Protein AF-A0A7V6B524-F1 (afdb_monomer_lite)

Sequence (173 aa):
MRKVSFVYLLFLPLLVGAFWVRPVFSQEPKKKAEALAKAGELLFDAKKFKDALKQFLDAYALFEPPKFVIPEVIWNIGRCYEEMGDDVNALRFFEEFERYAKDPQYKGAAQAKIKEVKGRIRAFVEITVDQEGAEVVLDGEKIGFSPLEAPVKVTPGKHVLVVKKTGFPQFES

Radius of gyration: 28.02 Å; chains: 1; bounding box: 99×72×46 Å

pLDDT: mean 87.87, std 15.7, range [41.38, 98.81]

Structure (mmCIF, N/CA/C/O backbone):
data_AF-A0A7V6B524-F1
#
_entry.id   AF-A0A7V6B524-F1
#
loop_
_atom_site.group_PDB
_atom_site.id
_atom_site.type_symbol
_atom_site.label_atom_id
_atom_site.label_alt_id
_atom_site.label_comp_id
_atom_site.label_asym_id
_atom_site.label_entity_id
_atom_site.label_seq_id
_atom_site.pdbx_PDB_ins_code
_atom_site.Cartn_x
_atom_site.Cartn_y
_atom_site.Cartn_z
_atom_site.occupancy
_atom_site.B_iso_or_equiv
_atom_site.auth_seq_id
_atom_site.auth_comp_id
_atom_site.auth_asym_id
_atom_site.auth_atom_id
_atom_site.pdbx_PDB_model_num
ATOM 1 N N . MET A 1 1 ? 80.454 -56.161 6.583 1.00 45.31 1 MET A N 1
ATOM 2 C CA . MET A 1 1 ? 80.099 -54.804 6.110 1.00 45.31 1 MET A CA 1
ATOM 3 C C . MET A 1 1 ? 78.931 -54.902 5.132 1.00 45.31 1 MET A C 1
ATOM 5 O O . MET A 1 1 ? 79.126 -55.341 4.009 1.00 45.31 1 MET A O 1
ATOM 9 N N . ARG A 1 2 ? 77.712 -54.567 5.568 1.00 41.38 2 ARG A N 1
ATOM 10 C CA . ARG A 1 2 ? 76.508 -54.444 4.727 1.00 41.38 2 ARG A CA 1
ATOM 11 C C . ARG A 1 2 ? 75.847 -53.119 5.109 1.00 41.38 2 ARG A C 1
ATOM 13 O O . ARG A 1 2 ? 75.509 -52.935 6.273 1.00 41.38 2 ARG A O 1
ATOM 20 N N . LYS A 1 3 ? 75.773 -52.177 4.165 1.00 44.50 3 LYS A N 1
ATOM 21 C CA . LYS A 1 3 ? 75.145 -50.863 4.360 1.00 44.50 3 LYS A CA 1
ATOM 22 C C . LYS A 1 3 ? 73.626 -51.039 4.298 1.00 44.50 3 LYS A C 1
ATOM 24 O O . LYS A 1 3 ? 73.123 -51.578 3.318 1.00 44.50 3 LYS A O 1
ATOM 29 N N . VAL A 1 4 ? 72.927 -50.610 5.345 1.00 48.84 4 VAL A N 1
ATOM 30 C CA . VAL A 1 4 ? 71.462 -50.519 5.396 1.00 48.84 4 VAL A CA 1
ATOM 31 C C . VAL A 1 4 ? 71.103 -49.064 5.104 1.00 48.84 4 VAL A C 1
ATOM 33 O O . VAL A 1 4 ? 71.495 -48.176 5.857 1.00 48.84 4 VAL A O 1
ATOM 36 N N . SER A 1 5 ? 70.419 -48.816 3.988 1.00 48.06 5 SER A N 1
ATOM 37 C CA . SER A 1 5 ? 69.909 -47.490 3.624 1.00 48.06 5 SER A CA 1
ATOM 38 C C . SER A 1 5 ? 68.520 -47.291 4.230 1.00 48.06 5 SER A C 1
ATOM 40 O O . SER A 1 5 ? 67.592 -48.025 3.902 1.00 48.06 5 SER A O 1
ATOM 42 N N . PHE A 1 6 ? 68.388 -46.294 5.105 1.00 42.69 6 PHE A N 1
ATOM 43 C CA . PHE A 1 6 ? 67.117 -45.793 5.628 1.00 42.69 6 PHE A CA 1
ATOM 44 C C . PHE A 1 6 ? 66.610 -44.693 4.685 1.00 42.69 6 PHE A C 1
ATOM 46 O O . PHE A 1 6 ? 67.254 -43.654 4.544 1.00 42.69 6 PHE A O 1
ATOM 53 N N . VAL A 1 7 ? 65.478 -44.921 4.019 1.00 49.53 7 VAL A N 1
ATOM 54 C CA . VAL A 1 7 ? 64.761 -43.884 3.264 1.00 49.53 7 VAL A CA 1
ATOM 55 C C . VAL A 1 7 ? 63.696 -43.305 4.190 1.00 49.53 7 VAL A C 1
ATOM 57 O O . VAL A 1 7 ? 62.772 -44.007 4.596 1.00 49.53 7 VAL A O 1
ATOM 60 N N . TYR A 1 8 ? 63.849 -42.032 4.550 1.00 41.84 8 TYR A N 1
ATOM 61 C CA . TYR A 1 8 ? 62.855 -41.273 5.301 1.00 41.84 8 TYR A CA 1
ATOM 62 C C . TYR A 1 8 ? 61.677 -40.914 4.384 1.00 41.84 8 TYR A C 1
ATOM 64 O O . TYR A 1 8 ? 61.841 -40.188 3.405 1.00 41.84 8 TYR A O 1
ATOM 72 N N . LEU A 1 9 ? 60.489 -41.423 4.712 1.00 50.06 9 LEU A N 1
ATOM 73 C CA . LEU A 1 9 ? 59.216 -41.010 4.120 1.00 50.06 9 LEU A CA 1
ATOM 74 C C . LEU A 1 9 ? 58.757 -39.702 4.782 1.00 50.06 9 LEU A C 1
ATOM 76 O O . LEU A 1 9 ? 58.490 -39.658 5.982 1.00 50.06 9 LEU A O 1
ATOM 80 N N . LEU A 1 10 ? 58.702 -38.634 3.986 1.00 52.81 10 LEU A N 1
ATOM 81 C CA . LEU A 1 10 ? 58.195 -37.313 4.358 1.00 52.81 10 LEU A CA 1
ATOM 82 C C . LEU A 1 10 ? 56.672 -37.344 4.563 1.00 52.81 10 LEU A C 1
ATOM 84 O O . LEU A 1 10 ? 55.923 -37.814 3.709 1.00 52.81 10 LEU A O 1
ATOM 88 N N . PHE A 1 11 ? 56.237 -36.792 5.695 1.00 49.03 11 PHE A N 1
ATOM 89 C CA . PHE A 1 11 ? 54.851 -36.465 6.027 1.00 49.03 11 PHE A CA 1
ATOM 90 C C . PHE A 1 11 ? 54.278 -35.424 5.049 1.00 49.03 11 PHE A C 1
ATOM 92 O O . PHE A 1 11 ? 54.859 -34.352 4.886 1.00 49.03 11 PHE A O 1
ATOM 99 N N . LEU A 1 12 ? 53.091 -35.685 4.494 1.00 50.59 12 LEU A N 1
ATOM 100 C CA . LEU A 1 12 ? 52.229 -34.654 3.911 1.00 50.59 12 LEU A CA 1
ATOM 101 C C . LEU A 1 12 ? 50.872 -34.698 4.636 1.00 50.59 12 LEU A C 1
ATOM 103 O O . LEU A 1 12 ? 50.151 -35.688 4.490 1.00 50.59 12 LEU A O 1
ATOM 107 N N . PRO A 1 13 ? 50.500 -33.688 5.443 1.00 58.12 13 PRO A N 1
ATOM 108 C CA . PRO A 1 13 ? 49.172 -33.642 6.030 1.00 58.12 13 PRO A CA 1
ATOM 109 C C . PRO A 1 13 ? 48.163 -33.328 4.921 1.00 58.12 13 PRO A C 1
ATOM 111 O O . PRO A 1 13 ? 48.246 -32.295 4.256 1.00 58.12 13 PRO A O 1
ATOM 114 N N . LEU A 1 14 ? 47.209 -34.236 4.716 1.00 58.38 14 LEU A N 1
ATOM 115 C CA . LEU A 1 14 ? 46.027 -33.994 3.897 1.00 58.38 14 LEU A CA 1
ATOM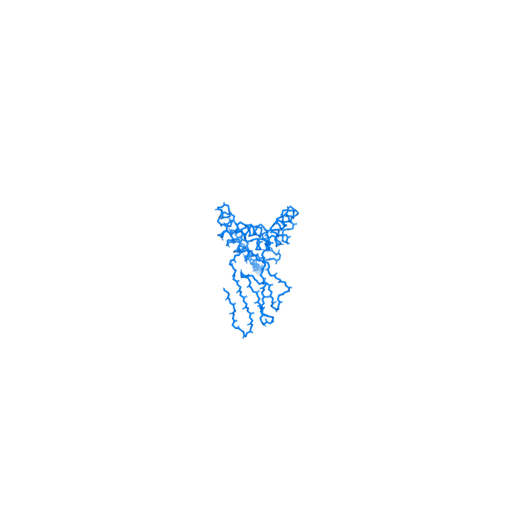 116 C C . LEU A 1 14 ? 45.257 -32.812 4.502 1.00 58.38 14 LEU A C 1
ATOM 118 O O . LEU A 1 14 ? 44.591 -32.938 5.528 1.00 58.38 14 LEU A O 1
ATOM 122 N N . LEU A 1 15 ? 45.387 -31.655 3.853 1.00 58.66 15 LEU A N 1
ATOM 123 C CA . LEU A 1 15 ? 44.520 -30.492 3.995 1.00 58.66 15 LEU A CA 1
ATOM 124 C C . LEU A 1 15 ? 43.072 -30.936 3.760 1.00 58.66 15 LEU A C 1
ATOM 126 O O . LEU A 1 15 ? 42.606 -31.005 2.623 1.00 58.66 15 LEU A O 1
ATOM 130 N N . VAL A 1 16 ? 42.346 -31.233 4.837 1.00 61.16 16 VAL A N 1
ATOM 131 C CA . VAL A 1 16 ? 40.884 -31.276 4.800 1.00 61.16 16 VAL A CA 1
ATOM 132 C C . VAL A 1 16 ? 40.439 -29.834 4.595 1.00 61.16 16 VAL A C 1
ATOM 134 O O . VAL A 1 16 ? 40.383 -29.040 5.533 1.00 61.16 16 VAL A O 1
ATOM 137 N N . GLY A 1 17 ? 40.228 -29.467 3.332 1.00 55.53 17 GLY A N 1
ATOM 138 C CA . GLY A 1 17 ? 39.720 -28.161 2.951 1.00 55.53 17 GLY A CA 1
ATOM 139 C C . GLY A 1 17 ? 38.401 -27.908 3.666 1.00 55.53 17 GLY A C 1
ATOM 140 O O . GLY A 1 17 ? 37.394 -28.549 3.370 1.00 55.53 17 GLY A O 1
ATOM 141 N N . ALA A 1 18 ? 38.411 -26.975 4.615 1.00 57.69 18 ALA A N 1
ATOM 142 C CA . ALA A 1 18 ? 37.202 -26.420 5.189 1.00 57.69 18 ALA A CA 1
ATOM 143 C C . ALA A 1 18 ? 36.429 -25.718 4.062 1.00 57.69 18 ALA A C 1
ATOM 145 O O . ALA A 1 18 ? 36.711 -24.572 3.710 1.00 57.69 18 ALA A O 1
ATOM 146 N N . PHE A 1 19 ? 35.477 -26.432 3.460 1.00 57.28 19 PHE A N 1
ATOM 147 C CA . PHE A 1 19 ? 34.447 -25.852 2.611 1.00 57.28 19 PHE A CA 1
ATOM 148 C C . PHE A 1 19 ? 33.604 -24.936 3.500 1.00 57.28 19 PHE A C 1
ATOM 150 O O . PHE A 1 19 ? 32.654 -25.361 4.154 1.00 57.28 19 PHE A O 1
ATOM 157 N N . TRP A 1 20 ? 33.970 -23.658 3.548 1.00 58.41 20 TRP A N 1
ATOM 158 C CA . TRP A 1 20 ? 33.072 -22.609 4.000 1.00 58.41 20 TRP A CA 1
ATOM 159 C C . TRP A 1 20 ? 31.929 -22.543 2.989 1.00 58.41 20 TRP A C 1
ATOM 161 O O . TRP A 1 20 ? 32.007 -21.836 1.985 1.00 58.41 20 TRP A O 1
ATOM 171 N N . VAL A 1 21 ? 30.881 -23.335 3.218 1.00 53.41 21 VAL A N 1
ATOM 172 C CA . VAL A 1 21 ? 29.626 -23.235 2.478 1.00 53.41 21 VAL A CA 1
ATOM 173 C C . VAL A 1 21 ? 29.065 -21.849 2.775 1.00 53.41 21 VAL A C 1
ATOM 175 O O . VAL A 1 21 ? 28.442 -21.619 3.809 1.00 53.41 21 VAL A O 1
ATOM 178 N N . ARG A 1 22 ? 29.332 -20.883 1.889 1.00 59.34 22 ARG A N 1
ATOM 179 C CA . ARG A 1 22 ? 28.606 -19.614 1.897 1.00 59.34 22 ARG A CA 1
ATOM 180 C C . ARG A 1 22 ? 27.133 -19.972 1.696 1.00 59.34 22 ARG A C 1
ATOM 182 O O . ARG A 1 22 ? 26.825 -20.623 0.697 1.00 59.34 22 ARG A O 1
ATOM 189 N N . PRO A 1 23 ? 26.229 -19.609 2.615 1.00 53.31 23 PRO A N 1
ATOM 190 C CA . PRO A 1 23 ? 24.834 -19.976 2.470 1.00 53.31 23 PRO A CA 1
ATOM 191 C C . PRO A 1 23 ? 24.291 -19.329 1.190 1.00 53.31 23 PRO A C 1
ATOM 193 O O . PRO A 1 23 ? 24.259 -18.108 1.061 1.00 53.31 23 PRO A O 1
ATOM 196 N N . VAL A 1 24 ? 23.851 -20.163 0.244 1.00 56.94 24 VAL A N 1
ATOM 197 C CA . VAL A 1 24 ? 23.178 -19.787 -1.021 1.00 56.94 24 VAL A CA 1
ATOM 198 C C . VAL A 1 24 ? 21.805 -19.127 -0.770 1.00 56.94 24 VAL A C 1
ATOM 200 O O . VAL A 1 24 ? 21.136 -18.664 -1.686 1.00 56.94 24 VAL A O 1
ATOM 203 N N . PHE A 1 25 ? 21.397 -19.006 0.492 1.00 52.75 25 PHE A N 1
ATOM 204 C CA . PHE A 1 25 ? 20.074 -18.556 0.917 1.00 52.75 25 PHE A CA 1
ATOM 205 C C . PHE A 1 25 ? 19.759 -17.074 0.637 1.00 52.75 25 PHE A C 1
ATOM 207 O O . PHE A 1 25 ? 18.591 -16.706 0.613 1.00 52.75 25 PHE A O 1
ATOM 214 N N . SER A 1 26 ? 20.755 -16.209 0.405 1.00 59.34 26 SER A N 1
ATOM 215 C CA . SER A 1 26 ? 20.511 -14.758 0.284 1.00 59.34 26 SER A CA 1
ATOM 216 C C . SER A 1 26 ? 20.084 -14.275 -1.109 1.00 59.34 26 SER A C 1
ATOM 218 O O . SER A 1 26 ? 19.625 -13.140 -1.235 1.00 59.34 26 SER A O 1
ATOM 220 N N . GLN A 1 27 ? 20.235 -15.091 -2.161 1.00 65.31 27 GLN A N 1
ATOM 221 C CA . GLN A 1 27 ? 19.889 -14.685 -3.533 1.00 65.31 27 GLN A CA 1
ATOM 222 C C . GLN A 1 27 ? 18.457 -15.045 -3.941 1.00 65.31 27 GLN A C 1
ATOM 224 O O . GLN A 1 27 ? 17.877 -14.349 -4.772 1.00 65.31 27 GLN A O 1
ATOM 229 N N . GLU A 1 28 ? 17.890 -16.106 -3.367 1.00 83.12 28 GLU A N 1
ATOM 230 C CA . GLU A 1 28 ? 16.571 -16.625 -3.754 1.00 83.12 28 GLU A CA 1
ATOM 231 C C . GLU A 1 28 ? 15.430 -15.616 -3.507 1.00 83.12 28 GLU A C 1
ATOM 233 O O . GLU A 1 28 ? 14.681 -15.340 -4.449 1.00 83.12 28 GLU A O 1
ATOM 238 N N . PRO A 1 29 ? 15.312 -14.963 -2.327 1.00 89.69 29 PRO A N 1
ATOM 239 C CA . PRO A 1 29 ? 14.252 -13.976 -2.099 1.00 89.69 29 PRO A CA 1
ATOM 240 C C . PRO A 1 29 ? 14.367 -12.752 -3.012 1.00 89.69 29 PRO A C 1
ATOM 242 O O . PRO A 1 29 ? 13.357 -12.254 -3.504 1.00 89.69 29 PRO A O 1
ATOM 245 N N . LYS A 1 30 ? 15.598 -12.302 -3.297 1.00 93.81 30 LYS A N 1
ATOM 246 C CA . LYS A 1 30 ? 15.848 -11.115 -4.128 1.00 93.81 30 LYS A CA 1
ATOM 247 C C . LYS A 1 30 ? 15.420 -11.331 -5.575 1.00 93.81 30 LYS A C 1
ATOM 249 O O . LYS A 1 30 ? 14.623 -10.559 -6.095 1.00 93.81 30 LYS A O 1
ATOM 254 N N . LYS A 1 31 ? 15.871 -12.430 -6.189 1.00 95.88 31 LYS A N 1
ATOM 255 C CA . LYS A 1 31 ? 15.483 -12.794 -7.562 1.00 95.88 31 LYS A CA 1
ATOM 256 C C . LYS A 1 31 ? 13.977 -12.997 -7.687 1.00 95.88 31 LYS A C 1
ATOM 258 O O . LYS A 1 31 ? 13.380 -12.609 -8.687 1.00 95.88 31 LYS A O 1
ATOM 263 N N . LYS A 1 32 ? 13.349 -13.593 -6.667 1.00 96.62 32 LYS A N 1
ATOM 264 C CA . LYS A 1 32 ? 11.894 -13.763 -6.631 1.00 96.62 32 LYS A CA 1
ATOM 265 C C . LYS A 1 32 ? 11.172 -12.413 -6.576 1.00 96.62 32 LYS A C 1
ATOM 267 O O . LYS A 1 32 ? 10.237 -12.218 -7.344 1.00 96.62 32 LYS A O 1
ATOM 272 N N . ALA A 1 33 ? 11.613 -11.485 -5.726 1.00 97.56 33 ALA A N 1
ATOM 273 C CA . ALA A 1 33 ? 11.039 -10.142 -5.647 1.00 97.56 33 ALA A CA 1
ATOM 274 C C . ALA A 1 33 ? 11.178 -9.375 -6.973 1.00 97.56 33 ALA A C 1
ATOM 276 O O . ALA A 1 33 ? 10.211 -8.775 -7.428 1.00 97.56 33 ALA A O 1
ATOM 277 N N . GLU A 1 34 ? 12.334 -9.455 -7.638 1.00 97.25 34 GLU A N 1
ATOM 278 C CA . GLU A 1 34 ? 12.562 -8.850 -8.962 1.00 97.25 34 GLU A CA 1
ATOM 279 C C . GLU A 1 34 ? 11.654 -9.458 -10.045 1.00 97.25 34 GLU A C 1
ATOM 281 O O . GLU A 1 34 ? 11.081 -8.738 -10.864 1.00 97.25 34 GLU A O 1
ATOM 286 N N . ALA A 1 35 ? 11.478 -10.783 -10.044 1.00 98.00 35 ALA A N 1
ATOM 28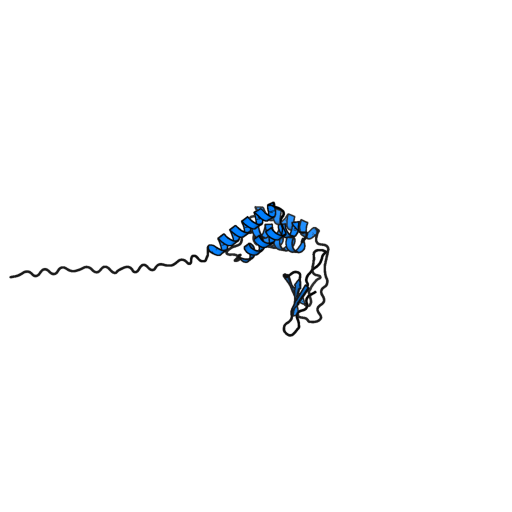7 C CA . ALA A 1 35 ? 10.587 -11.460 -10.984 1.00 98.00 35 ALA A CA 1
ATOM 288 C C . ALA A 1 35 ? 9.116 -11.061 -10.775 1.00 98.00 35 ALA A C 1
ATOM 290 O O . ALA A 1 35 ? 8.404 -10.812 -11.749 1.00 98.00 35 ALA A O 1
ATOM 291 N N . LEU A 1 36 ? 8.677 -10.965 -9.516 1.00 98.56 36 LEU A N 1
ATOM 292 C CA . LEU A 1 36 ? 7.343 -10.486 -9.150 1.00 98.56 36 LEU A CA 1
ATOM 293 C C . LEU A 1 36 ? 7.153 -9.013 -9.539 1.00 98.56 36 LEU A C 1
ATOM 295 O O . LEU A 1 36 ? 6.132 -8.672 -10.130 1.00 98.56 36 LEU A O 1
ATOM 299 N N . ALA A 1 37 ? 8.152 -8.158 -9.304 1.00 98.50 37 ALA A N 1
ATOM 300 C CA . ALA A 1 37 ? 8.127 -6.757 -9.720 1.00 98.50 37 ALA A CA 1
ATOM 301 C C . ALA A 1 37 ? 7.944 -6.626 -11.239 1.00 98.50 37 ALA A C 1
ATOM 303 O O . ALA A 1 37 ? 7.037 -5.934 -11.695 1.00 98.50 37 ALA A O 1
ATOM 304 N N . LYS A 1 38 ? 8.720 -7.380 -12.026 1.00 98.62 38 LYS A N 1
ATOM 305 C CA . LYS A 1 38 ? 8.595 -7.403 -13.488 1.00 98.62 38 LYS A CA 1
ATOM 306 C C . LYS A 1 38 ? 7.226 -7.907 -13.953 1.00 98.62 38 LYS A C 1
ATOM 308 O O . LYS A 1 38 ? 6.657 -7.374 -14.902 1.00 98.62 38 LYS A O 1
ATOM 313 N N . ALA A 1 39 ? 6.683 -8.939 -13.306 1.00 98.50 39 ALA A N 1
ATOM 314 C CA . ALA A 1 39 ? 5.331 -9.412 -13.602 1.00 98.50 39 ALA A CA 1
ATOM 315 C C . ALA A 1 39 ? 4.277 -8.334 -13.292 1.00 98.50 39 ALA A C 1
ATOM 317 O O . ALA A 1 39 ? 3.349 -8.139 -14.079 1.00 98.50 39 ALA A O 1
ATOM 318 N N . GLY A 1 40 ? 4.445 -7.611 -12.182 1.00 98.62 40 GLY A N 1
ATOM 319 C CA . GLY A 1 40 ? 3.617 -6.469 -11.808 1.00 98.62 40 GLY A CA 1
ATOM 320 C C . GLY A 1 40 ? 3.655 -5.348 -12.844 1.00 98.62 40 GLY A C 1
ATOM 321 O O . GLY A 1 40 ? 2.599 -4.863 -13.235 1.00 98.62 40 GLY A O 1
ATOM 322 N N . GLU A 1 41 ? 4.836 -4.985 -13.353 1.00 98.69 41 GLU A N 1
ATOM 323 C CA . GLU A 1 41 ? 4.996 -3.969 -14.407 1.00 98.69 41 GLU A CA 1
ATOM 324 C C . GLU A 1 41 ? 4.223 -4.338 -15.677 1.00 98.69 41 GLU A C 1
ATOM 326 O O . GLU A 1 41 ? 3.433 -3.539 -16.171 1.00 98.69 41 GLU A O 1
ATOM 331 N N . LEU A 1 42 ? 4.351 -5.583 -16.150 1.00 98.69 42 LEU A N 1
ATOM 332 C CA . LEU A 1 42 ? 3.619 -6.056 -17.332 1.00 98.69 42 LEU A CA 1
ATOM 333 C C . LEU A 1 42 ? 2.095 -5.994 -17.143 1.00 98.69 42 LEU A C 1
ATOM 335 O O . LEU A 1 42 ? 1.356 -5.669 -18.073 1.00 98.69 42 LEU A O 1
ATOM 339 N N . LEU A 1 43 ? 1.609 -6.316 -15.942 1.00 98.75 43 LEU A N 1
ATOM 340 C CA . LEU A 1 43 ? 0.186 -6.218 -15.609 1.00 98.75 43 LEU A CA 1
ATOM 341 C C . LEU A 1 43 ? -0.270 -4.761 -15.498 1.00 98.75 43 LEU A C 1
ATOM 343 O O . LEU A 1 43 ? -1.379 -4.439 -15.932 1.00 98.75 43 LEU A O 1
ATOM 347 N N . PHE A 1 44 ? 0.576 -3.888 -14.952 1.00 98.62 44 PHE A N 1
ATOM 348 C CA . PHE A 1 44 ? 0.318 -2.457 -14.853 1.00 98.62 44 PHE A CA 1
ATOM 349 C C . PHE A 1 44 ? 0.189 -1.830 -16.244 1.00 98.62 44 PHE A C 1
ATOM 351 O O . PHE A 1 44 ? -0.793 -1.141 -16.516 1.00 98.62 44 PHE A O 1
ATOM 358 N N . ASP A 1 45 ? 1.119 -2.134 -17.151 1.00 98.25 45 ASP A N 1
ATOM 359 C CA . ASP A 1 45 ? 1.095 -1.666 -18.543 1.00 98.25 45 ASP A CA 1
ATOM 360 C C . ASP A 1 45 ? -0.144 -2.176 -19.292 1.00 98.25 45 ASP A C 1
ATOM 362 O O . ASP A 1 45 ? -0.741 -1.468 -20.106 1.00 98.25 45 ASP A O 1
ATOM 366 N N . ALA A 1 46 ? -0.601 -3.384 -18.953 1.00 98.38 46 ALA A N 1
ATOM 367 C CA . ALA A 1 46 ? -1.861 -3.946 -19.429 1.00 98.38 46 ALA A CA 1
ATOM 368 C C . ALA A 1 46 ? -3.114 -3.355 -18.742 1.00 98.38 46 ALA A C 1
ATOM 370 O O . ALA A 1 46 ? -4.220 -3.845 -18.980 1.00 98.38 46 ALA A O 1
ATOM 371 N N . LYS A 1 47 ? -2.965 -2.331 -17.887 1.00 98.25 47 LYS A N 1
ATOM 372 C CA . LYS A 1 47 ? -4.021 -1.685 -17.080 1.00 98.25 47 LYS A CA 1
ATOM 373 C C . LYS A 1 47 ? -4.774 -2.632 -16.139 1.00 98.25 47 LYS A C 1
ATOM 375 O O . LYS A 1 47 ? -5.883 -2.341 -15.695 1.00 98.25 47 LYS A O 1
ATOM 380 N N . LYS A 1 48 ? -4.177 -3.777 -15.804 1.00 98.56 48 LYS A N 1
ATOM 381 C CA . LYS A 1 48 ? -4.718 -4.747 -14.842 1.00 98.56 48 LYS A CA 1
ATOM 382 C C . LYS A 1 48 ? -4.237 -4.405 -13.435 1.00 98.56 48 LYS A C 1
ATOM 384 O O . LYS A 1 48 ? -3.516 -5.177 -12.810 1.00 98.56 48 LYS A O 1
ATOM 389 N N . PHE A 1 49 ? -4.633 -3.236 -12.936 1.00 98.38 49 PHE A N 1
ATOM 390 C CA . PHE A 1 49 ? -4.072 -2.651 -11.711 1.00 98.38 49 PHE A CA 1
ATOM 391 C C . PHE A 1 49 ? -4.228 -3.538 -10.472 1.00 98.38 49 PHE A C 1
ATOM 393 O O . PHE A 1 49 ? -3.298 -3.646 -9.681 1.00 98.38 49 PHE A O 1
ATOM 400 N N . LYS A 1 50 ? -5.355 -4.246 -10.332 1.00 97.81 50 LYS A N 1
ATOM 401 C CA . LYS A 1 50 ? -5.576 -5.177 -9.214 1.00 97.81 50 LYS A CA 1
ATOM 402 C C . LYS A 1 50 ? -4.618 -6.375 -9.243 1.00 97.81 50 LYS A C 1
ATOM 404 O O . LYS A 1 50 ? -4.082 -6.763 -8.207 1.00 97.81 50 LYS A O 1
ATOM 409 N N . ASP A 1 51 ? -4.389 -6.950 -10.422 1.00 98.38 51 ASP A N 1
ATOM 410 C CA . ASP A 1 51 ? -3.470 -8.082 -10.583 1.00 98.38 51 ASP A CA 1
ATOM 411 C C . ASP A 1 51 ? -2.014 -7.624 -10.428 1.00 98.38 51 ASP A C 1
ATOM 413 O O . ASP A 1 51 ? -1.215 -8.315 -9.795 1.00 98.38 51 ASP A O 1
ATOM 417 N N . ALA A 1 52 ? -1.685 -6.441 -10.959 1.00 98.81 52 ALA A N 1
ATOM 418 C CA . ALA A 1 52 ? -0.384 -5.804 -10.791 1.00 98.81 52 ALA A CA 1
ATOM 419 C C . ALA A 1 52 ? -0.078 -5.559 -9.310 1.00 98.81 52 ALA A C 1
ATOM 421 O O . ALA A 1 52 ? 0.973 -5.972 -8.820 1.00 98.81 52 ALA A O 1
ATOM 422 N N . LEU A 1 53 ? -1.035 -4.976 -8.578 1.00 98.62 53 LEU A N 1
ATOM 423 C CA . LEU A 1 53 ? -0.923 -4.728 -7.146 1.00 98.62 53 LEU A CA 1
ATOM 424 C C . LEU A 1 53 ? -0.606 -6.012 -6.382 1.00 98.62 53 LEU A C 1
ATOM 426 O O . LEU A 1 53 ? 0.273 -6.002 -5.527 1.00 98.62 53 LEU A O 1
ATOM 430 N N . LYS A 1 54 ? -1.268 -7.127 -6.712 1.00 98.38 54 LYS A N 1
ATOM 431 C CA . LYS A 1 54 ? -0.978 -8.418 -6.079 1.00 98.38 54 LYS A CA 1
ATOM 432 C C . LYS A 1 54 ? 0.489 -8.821 -6.262 1.00 98.38 54 LYS A C 1
ATOM 434 O O . LYS A 1 54 ? 1.141 -9.158 -5.282 1.00 98.38 54 LYS A O 1
ATOM 439 N N . GLN A 1 55 ? 1.018 -8.743 -7.486 1.00 98.69 55 GLN A N 1
ATOM 440 C CA . GLN A 1 55 ? 2.423 -9.083 -7.747 1.00 98.69 55 GLN A CA 1
ATOM 441 C C . GLN A 1 55 ? 3.384 -8.157 -6.999 1.00 98.69 55 GLN A C 1
ATOM 443 O O . GLN A 1 55 ? 4.369 -8.615 -6.422 1.00 98.69 55 GLN A O 1
ATOM 448 N N . PHE A 1 56 ? 3.091 -6.857 -6.972 1.00 98.75 56 PHE A N 1
ATOM 449 C CA . PHE A 1 56 ? 3.928 -5.905 -6.256 1.00 98.75 56 PHE A CA 1
ATOM 450 C C . PHE A 1 56 ? 3.885 -6.106 -4.738 1.00 98.75 56 PHE A C 1
ATOM 452 O O . PHE A 1 56 ? 4.929 -6.014 -4.099 1.00 98.75 56 PHE A O 1
ATOM 459 N N . LEU A 1 57 ? 2.727 -6.428 -4.153 1.00 98.19 57 LEU A N 1
ATOM 460 C CA . LEU A 1 57 ? 2.615 -6.755 -2.728 1.00 98.19 57 LEU A CA 1
ATOM 461 C C . LEU A 1 57 ? 3.348 -8.058 -2.386 1.00 98.19 57 LEU A C 1
ATOM 463 O O . LEU A 1 57 ? 4.047 -8.111 -1.375 1.00 98.19 57 LEU A O 1
ATOM 467 N N . ASP A 1 58 ? 3.262 -9.074 -3.248 1.00 98.06 58 ASP A N 1
ATOM 468 C CA . ASP A 1 58 ? 4.025 -10.316 -3.092 1.00 98.06 58 ASP A CA 1
ATOM 469 C C . ASP A 1 58 ? 5.544 -10.048 -3.155 1.00 98.06 58 ASP A C 1
ATOM 471 O O . ASP A 1 58 ? 6.313 -10.666 -2.418 1.00 98.06 58 ASP A O 1
ATOM 475 N N . ALA A 1 59 ? 5.993 -9.110 -4.002 1.00 98.25 59 ALA A N 1
ATOM 476 C CA . ALA A 1 59 ? 7.390 -8.672 -4.056 1.00 98.25 59 ALA A CA 1
ATOM 477 C C . ALA A 1 59 ? 7.796 -7.892 -2.795 1.00 98.25 59 ALA A C 1
ATOM 479 O O . ALA A 1 59 ? 8.850 -8.148 -2.214 1.00 98.25 59 ALA A O 1
ATOM 480 N N . TYR A 1 60 ? 6.943 -6.966 -2.358 1.00 97.69 60 TYR A N 1
ATOM 481 C CA . TYR A 1 60 ? 7.137 -6.132 -1.174 1.00 97.69 60 TYR A CA 1
ATOM 482 C C . TYR A 1 60 ? 7.249 -6.967 0.109 1.00 97.69 60 TYR A C 1
ATOM 484 O O . TYR A 1 60 ? 8.082 -6.679 0.964 1.00 97.69 60 TYR A O 1
ATOM 492 N N . ALA A 1 61 ? 6.494 -8.065 0.214 1.00 96.94 61 ALA A N 1
ATOM 493 C CA . ALA A 1 61 ? 6.572 -9.003 1.336 1.00 96.94 61 ALA A CA 1
ATOM 494 C C . ALA A 1 61 ? 7.940 -9.707 1.474 1.00 96.94 61 ALA A C 1
ATOM 496 O O . ALA A 1 61 ? 8.223 -10.297 2.515 1.00 96.94 61 ALA A O 1
ATOM 497 N N . LEU A 1 62 ? 8.787 -9.659 0.439 1.00 96.75 62 LEU A N 1
ATOM 498 C CA . LEU A 1 62 ? 10.144 -10.217 0.443 1.00 96.75 62 LEU A CA 1
ATOM 499 C C . LEU A 1 62 ? 11.217 -9.176 0.792 1.00 96.75 62 LEU A C 1
ATOM 501 O O . LEU A 1 62 ? 12.408 -9.489 0.748 1.00 96.75 62 LEU A O 1
ATOM 505 N N . PHE A 1 63 ? 10.831 -7.936 1.096 1.00 95.44 63 PHE A N 1
ATOM 506 C CA . PHE A 1 63 ? 11.777 -6.902 1.493 1.00 95.44 63 PHE A CA 1
ATOM 507 C C . PHE A 1 63 ? 12.340 -7.169 2.889 1.00 95.44 63 PHE A C 1
ATOM 509 O O . PHE A 1 63 ? 11.646 -7.609 3.801 1.00 95.44 63 PHE A O 1
ATOM 516 N N . GLU A 1 64 ? 13.615 -6.830 3.068 1.00 94.69 64 GLU A N 1
ATOM 517 C CA . GLU A 1 64 ? 14.308 -6.882 4.356 1.00 94.69 64 GLU A CA 1
ATOM 518 C C . GLU A 1 64 ? 14.966 -5.522 4.630 1.00 94.69 64 GLU A C 1
ATOM 520 O O . GLU A 1 64 ? 16.188 -5.391 4.490 1.00 94.69 64 GLU A O 1
ATOM 525 N N . PRO A 1 65 ? 14.208 -4.465 4.974 1.00 90.75 65 PRO A N 1
ATOM 526 C CA . PRO A 1 65 ? 14.797 -3.156 5.217 1.00 90.75 65 PRO A CA 1
ATOM 527 C C . PRO A 1 65 ? 15.821 -3.174 6.372 1.00 90.75 65 PRO A C 1
ATOM 529 O O . PRO A 1 65 ? 15.592 -3.830 7.389 1.00 90.75 65 PRO A O 1
ATOM 532 N N . PRO A 1 66 ? 16.959 -2.458 6.258 1.00 90.75 66 PRO A N 1
ATOM 533 C CA . PRO A 1 66 ? 17.419 -1.695 5.093 1.00 90.75 66 PRO A CA 1
ATOM 534 C C . PRO A 1 66 ? 18.254 -2.529 4.096 1.00 90.75 66 PRO A C 1
ATOM 536 O O . PRO A 1 66 ? 18.768 -1.984 3.126 1.00 90.75 66 PRO A O 1
ATOM 539 N N . LYS A 1 67 ? 18.447 -3.833 4.341 1.00 91.69 67 LYS A N 1
ATOM 540 C CA . LYS A 1 67 ? 19.342 -4.718 3.572 1.00 91.69 67 LYS A CA 1
ATOM 541 C C . LYS A 1 67 ? 18.877 -4.951 2.135 1.00 91.69 67 LYS A C 1
ATOM 543 O O . LYS A 1 67 ? 19.707 -5.203 1.259 1.00 91.69 67 LYS A O 1
ATOM 548 N N . PHE A 1 68 ? 17.566 -4.953 1.913 1.00 92.56 68 PHE A N 1
ATOM 549 C CA . PHE A 1 68 ? 16.975 -5.204 0.608 1.00 92.56 68 PHE A CA 1
ATOM 550 C C . PHE A 1 68 ? 15.616 -4.521 0.476 1.00 92.56 68 PHE A C 1
ATOM 552 O O . PHE A 1 68 ? 14.670 -4.873 1.177 1.00 92.56 68 PHE A O 1
ATOM 559 N N . VAL A 1 69 ? 15.547 -3.550 -0.432 1.00 93.88 69 VAL A N 1
ATOM 560 C CA . VAL A 1 69 ? 14.340 -2.824 -0.834 1.00 93.88 69 VAL A CA 1
ATOM 561 C C . VAL A 1 69 ? 14.491 -2.498 -2.317 1.00 93.88 69 VAL A C 1
ATOM 563 O O . VAL A 1 69 ? 15.586 -2.129 -2.743 1.00 93.88 69 VAL A O 1
ATOM 566 N N . ILE A 1 70 ? 13.407 -2.612 -3.083 1.00 94.81 70 ILE A N 1
ATOM 567 C CA . ILE A 1 70 ? 13.325 -2.129 -4.467 1.00 94.81 70 ILE A CA 1
ATOM 568 C C . ILE A 1 70 ? 12.357 -0.936 -4.462 1.00 94.81 70 ILE A C 1
ATOM 570 O O . ILE A 1 70 ? 11.143 -1.156 -4.440 1.00 94.81 70 ILE A O 1
ATOM 574 N N . PRO A 1 71 ? 12.841 0.321 -4.403 1.00 94.62 71 PRO A N 1
ATOM 575 C CA . PRO A 1 71 ? 11.974 1.495 -4.291 1.00 94.62 71 PRO A CA 1
ATOM 576 C C . PRO A 1 71 ? 10.899 1.570 -5.384 1.00 94.62 71 PRO A C 1
ATOM 578 O O . PRO A 1 71 ? 9.763 1.944 -5.109 1.00 94.62 71 PRO A O 1
ATOM 581 N N . GLU A 1 72 ? 11.216 1.146 -6.603 1.00 94.88 72 GLU A N 1
ATOM 582 C CA . GLU A 1 72 ? 10.307 1.146 -7.751 1.00 94.88 72 GLU A CA 1
ATOM 583 C C . GLU A 1 72 ? 9.044 0.304 -7.501 1.00 94.88 72 GLU A C 1
ATOM 585 O O . GLU A 1 72 ? 7.957 0.677 -7.943 1.00 94.88 72 GLU A O 1
ATOM 590 N N . VAL A 1 73 ? 9.144 -0.783 -6.725 1.00 97.88 73 VAL A N 1
ATOM 591 C CA . VAL A 1 73 ? 7.974 -1.577 -6.309 1.00 97.88 73 VAL A CA 1
ATOM 592 C C . VAL A 1 73 ? 7.061 -0.745 -5.415 1.00 97.88 73 VAL A C 1
ATOM 594 O O . VAL A 1 73 ? 5.856 -0.732 -5.633 1.00 97.88 73 VAL A O 1
ATOM 597 N N . ILE A 1 74 ? 7.614 -0.011 -4.444 1.00 97.50 74 ILE A N 1
ATOM 598 C CA . ILE A 1 74 ? 6.836 0.833 -3.521 1.00 97.50 74 ILE A CA 1
ATOM 599 C C . ILE A 1 74 ? 6.099 1.926 -4.308 1.00 97.50 74 ILE A C 1
ATOM 601 O O . ILE A 1 74 ? 4.903 2.144 -4.113 1.00 97.50 74 ILE A O 1
ATOM 605 N N . TRP A 1 75 ? 6.793 2.559 -5.258 1.00 97.25 75 TRP A N 1
ATOM 606 C CA . TRP A 1 75 ? 6.199 3.537 -6.169 1.00 97.25 75 TRP A CA 1
ATOM 607 C C . TRP A 1 75 ? 5.057 2.942 -6.999 1.00 97.25 75 TRP A C 1
ATOM 609 O O . TRP A 1 75 ? 3.974 3.524 -7.079 1.00 97.25 75 TRP A O 1
ATOM 619 N N . ASN A 1 76 ? 5.271 1.768 -7.595 1.00 98.19 76 ASN A N 1
ATOM 620 C CA . ASN A 1 76 ? 4.266 1.121 -8.431 1.00 98.19 76 ASN A CA 1
ATOM 621 C C . ASN A 1 76 ? 3.067 0.596 -7.630 1.00 98.19 76 ASN A C 1
ATOM 623 O O . ASN A 1 76 ? 1.954 0.619 -8.152 1.00 98.19 76 ASN A O 1
ATOM 627 N N . ILE A 1 77 ? 3.242 0.208 -6.362 1.00 98.56 77 ILE A N 1
ATOM 628 C CA . ILE A 1 77 ? 2.116 -0.065 -5.457 1.00 98.56 77 ILE A CA 1
ATOM 629 C C . ILE A 1 77 ? 1.273 1.199 -5.279 1.00 98.56 77 ILE A C 1
ATOM 631 O O . ILE A 1 77 ? 0.058 1.152 -5.477 1.00 98.56 77 ILE A O 1
ATOM 635 N N . GLY A 1 78 ? 1.912 2.335 -4.974 1.00 97.81 78 GLY A N 1
ATOM 636 C CA . GLY A 1 78 ? 1.227 3.623 -4.854 1.00 97.81 78 GLY A CA 1
ATOM 637 C C . GLY A 1 78 ? 0.443 3.983 -6.118 1.00 97.81 78 GLY A C 1
ATOM 638 O O . GLY A 1 78 ? -0.733 4.332 -6.040 1.00 97.81 78 GLY A O 1
ATOM 639 N N . ARG A 1 79 ? 1.048 3.795 -7.298 1.00 98.31 79 ARG A N 1
ATOM 640 C CA . ARG A 1 79 ? 0.372 3.999 -8.590 1.00 98.31 79 ARG A CA 1
ATOM 641 C C . ARG A 1 79 ? -0.793 3.044 -8.820 1.00 98.31 79 ARG A C 1
ATOM 643 O O . ARG A 1 79 ? -1.808 3.471 -9.352 1.00 98.31 79 ARG A O 1
ATOM 650 N N . CYS A 1 80 ? -0.677 1.770 -8.443 1.00 98.56 80 CYS A N 1
ATOM 651 C CA . CYS A 1 80 ? -1.795 0.833 -8.572 1.00 98.56 80 CYS A CA 1
ATOM 652 C C . CYS A 1 80 ? -3.000 1.299 -7.755 1.00 98.56 80 CYS A C 1
ATOM 654 O O . CYS A 1 80 ? -4.117 1.283 -8.263 1.00 98.56 80 CYS A O 1
ATOM 656 N N . TYR A 1 81 ? -2.780 1.720 -6.507 1.00 97.50 81 TYR A N 1
ATOM 657 C CA . TYR A 1 81 ? -3.851 2.256 -5.671 1.00 97.50 81 TYR A CA 1
ATOM 658 C C . TYR A 1 81 ? -4.439 3.545 -6.253 1.00 97.50 81 TYR A C 1
ATOM 660 O O . TYR A 1 81 ? -5.659 3.658 -6.336 1.00 97.50 81 TYR A O 1
ATOM 668 N N . GLU A 1 82 ? -3.597 4.464 -6.739 1.00 97.25 82 GLU A N 1
ATOM 669 C CA . GLU A 1 82 ? -4.038 5.705 -7.392 1.00 97.25 82 GLU A CA 1
ATOM 670 C C . GLU A 1 82 ? -4.940 5.424 -8.607 1.00 97.25 82 GLU A C 1
ATOM 672 O O . GLU A 1 82 ? -6.031 5.981 -8.705 1.00 97.25 82 GLU A O 1
ATOM 677 N N . GLU A 1 83 ? -4.538 4.512 -9.495 1.00 97.62 83 GLU A N 1
ATOM 678 C CA . GLU A 1 83 ? -5.320 4.123 -10.682 1.00 97.62 83 GLU A CA 1
ATOM 679 C C . GLU A 1 83 ? -6.650 3.436 -10.326 1.00 97.62 83 GLU A C 1
ATOM 681 O O . GLU A 1 83 ? -7.607 3.467 -11.098 1.00 97.62 83 GLU A O 1
ATOM 686 N N . MET A 1 84 ? -6.734 2.823 -9.144 1.00 95.94 84 MET A N 1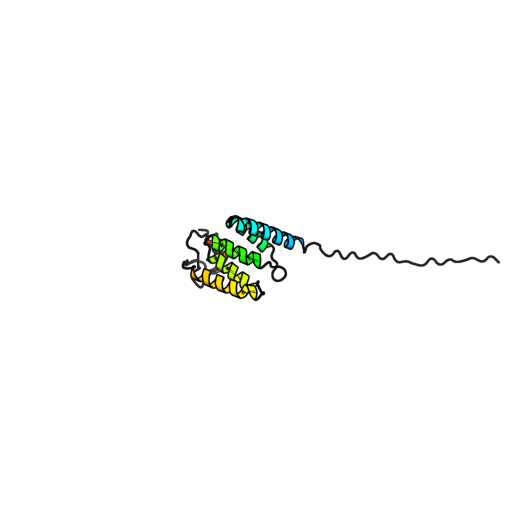
ATOM 687 C CA . MET A 1 84 ? -7.970 2.242 -8.612 1.00 95.94 84 MET A CA 1
ATOM 688 C C . MET A 1 84 ? -8.810 3.241 -7.799 1.00 95.94 84 MET A C 1
ATOM 690 O O . MET A 1 84 ? -9.878 2.872 -7.312 1.00 95.94 84 MET A O 1
ATOM 694 N N . GLY A 1 85 ? -8.358 4.491 -7.658 1.00 93.50 85 GLY A N 1
ATOM 695 C CA . GLY A 1 85 ? -9.038 5.537 -6.891 1.00 93.50 85 GLY A CA 1
ATOM 696 C C . GLY A 1 85 ? -8.854 5.436 -5.374 1.00 93.50 85 GLY A C 1
ATOM 697 O O . GLY A 1 85 ? -9.519 6.156 -4.631 1.00 93.50 85 GLY A O 1
ATOM 698 N N . ASP A 1 86 ? -7.959 4.569 -4.898 1.00 93.88 86 ASP A N 1
ATOM 699 C CA . ASP A 1 86 ? -7.624 4.425 -3.483 1.00 93.88 86 ASP A CA 1
ATOM 700 C C . ASP A 1 86 ? -6.489 5.384 -3.094 1.00 93.88 86 ASP A C 1
ATOM 702 O O . ASP A 1 86 ? -5.341 5.005 -2.855 1.00 93.88 86 ASP A O 1
ATOM 706 N N . ASP A 1 87 ? -6.816 6.674 -3.059 1.00 94.88 87 ASP A N 1
ATOM 707 C CA . ASP A 1 87 ? -5.855 7.736 -2.762 1.00 94.88 87 ASP A CA 1
ATOM 708 C C . ASP A 1 87 ? -5.238 7.628 -1.352 1.00 94.88 87 ASP A C 1
ATOM 710 O O . ASP A 1 87 ? -4.137 8.133 -1.130 1.00 94.88 87 ASP A O 1
ATOM 714 N N . VAL A 1 88 ? -5.904 6.970 -0.394 1.00 93.44 88 VAL A N 1
ATOM 715 C CA . VAL A 1 88 ? -5.372 6.794 0.970 1.00 93.44 88 VAL A CA 1
ATOM 716 C C . VAL A 1 88 ? -4.209 5.811 0.965 1.00 93.44 88 VAL A C 1
ATOM 718 O O . VAL A 1 88 ? -3.115 6.163 1.419 1.00 93.44 88 VAL A O 1
ATOM 721 N N . ASN A 1 89 ? -4.400 4.619 0.393 1.00 94.81 89 ASN A N 1
ATOM 722 C CA . ASN A 1 89 ? -3.303 3.666 0.254 1.00 94.81 89 ASN A CA 1
ATOM 723 C C . ASN A 1 89 ? -2.224 4.190 -0.702 1.00 94.81 89 ASN A C 1
ATOM 725 O O . ASN A 1 89 ? -1.033 4.037 -0.422 1.00 94.81 89 ASN A O 1
ATOM 729 N N . ALA A 1 90 ? -2.610 4.870 -1.786 1.00 96.94 90 ALA A N 1
ATOM 730 C CA . ALA A 1 90 ? -1.654 5.490 -2.697 1.00 96.94 90 ALA A CA 1
ATOM 731 C C . ALA A 1 90 ? -0.728 6.470 -1.961 1.00 96.94 90 ALA A C 1
ATOM 733 O O . ALA A 1 90 ? 0.496 6.349 -2.048 1.00 96.94 90 ALA A O 1
ATOM 734 N N . LEU A 1 91 ? -1.301 7.395 -1.176 1.00 96.00 91 LEU A N 1
ATOM 735 C CA . LEU A 1 91 ? -0.546 8.363 -0.382 1.00 96.00 91 LEU A CA 1
ATOM 736 C C . LEU A 1 91 ? 0.436 7.670 0.563 1.00 96.00 91 LEU A C 1
ATOM 738 O O . LEU A 1 91 ? 1.608 8.046 0.593 1.00 96.00 91 LEU A O 1
ATOM 742 N N . ARG A 1 92 ? -0.016 6.641 1.289 1.00 95.12 92 ARG A N 1
ATOM 743 C CA . ARG A 1 92 ? 0.835 5.890 2.219 1.00 95.12 92 ARG A CA 1
ATOM 744 C C . ARG A 1 92 ? 2.068 5.317 1.524 1.00 95.12 92 ARG A C 1
ATOM 746 O O . ARG A 1 92 ? 3.184 5.493 2.014 1.00 95.12 92 ARG A O 1
ATOM 753 N N . PHE A 1 93 ? 1.886 4.658 0.381 1.00 97.12 93 PHE A N 1
ATOM 754 C CA . PHE A 1 93 ? 3.003 4.072 -0.360 1.00 97.12 93 PHE A CA 1
ATOM 755 C C . PHE A 1 93 ? 3.905 5.131 -1.003 1.00 97.12 93 PHE A C 1
ATOM 757 O O . PHE A 1 93 ? 5.118 4.939 -1.044 1.00 97.12 93 PHE A O 1
ATOM 764 N N . PHE A 1 94 ? 3.383 6.284 -1.428 1.00 97.06 94 PHE A N 1
ATOM 765 C CA . PHE A 1 94 ? 4.236 7.383 -1.891 1.00 97.06 94 PHE A CA 1
ATOM 766 C C . PHE A 1 94 ? 5.072 8.005 -0.756 1.00 97.06 94 PHE A C 1
ATOM 768 O O . PHE A 1 94 ? 6.255 8.285 -0.954 1.00 97.06 94 PHE A O 1
ATOM 775 N N . GLU A 1 95 ? 4.510 8.161 0.446 1.00 95.00 95 GLU A N 1
ATOM 776 C CA . GLU A 1 95 ? 5.252 8.599 1.640 1.00 95.00 95 GLU A CA 1
ATOM 777 C C . GLU A 1 95 ? 6.296 7.561 2.087 1.00 95.00 95 GLU A C 1
ATOM 779 O O . GLU A 1 95 ? 7.361 7.903 2.604 1.00 95.00 95 GLU A O 1
ATOM 784 N N . GLU A 1 96 ? 6.013 6.272 1.912 1.00 95.00 96 GLU A N 1
ATOM 785 C CA . GLU A 1 96 ? 6.990 5.211 2.147 1.00 95.00 96 GLU A CA 1
ATOM 786 C C . GLU A 1 96 ? 8.100 5.207 1.089 1.00 95.00 96 GLU A C 1
ATOM 788 O O . GLU A 1 96 ? 9.279 5.069 1.423 1.00 95.00 96 GLU A O 1
ATOM 793 N N . PHE A 1 97 ? 7.753 5.436 -0.176 1.00 95.44 97 PHE A N 1
ATOM 794 C CA . PHE A 1 97 ? 8.725 5.583 -1.249 1.00 95.44 97 PHE A CA 1
ATOM 795 C C . PHE A 1 97 ? 9.696 6.731 -0.956 1.00 95.44 97 PHE A C 1
ATOM 797 O O . PHE A 1 97 ? 10.900 6.521 -1.048 1.00 95.44 97 PHE A O 1
ATOM 804 N N . GLU A 1 98 ? 9.222 7.898 -0.499 1.00 92.81 98 GLU A N 1
ATOM 805 C CA . GLU A 1 98 ? 10.096 9.015 -0.090 1.00 92.81 98 GLU A CA 1
ATOM 806 C C . GLU A 1 98 ? 11.068 8.621 1.043 1.00 92.81 98 GLU A C 1
ATOM 808 O O . GLU A 1 98 ? 12.202 9.106 1.106 1.00 92.81 98 GLU A O 1
ATOM 813 N N . ARG A 1 99 ? 10.670 7.697 1.930 1.00 90.88 99 ARG A N 1
ATOM 814 C CA . ARG A 1 99 ? 11.546 7.194 2.999 1.00 90.88 99 ARG A CA 1
ATOM 815 C C . ARG A 1 99 ? 12.669 6.307 2.462 1.00 90.88 99 ARG A C 1
ATOM 817 O O . ARG A 1 99 ? 13.795 6.432 2.955 1.00 90.88 99 ARG A O 1
ATOM 824 N N . TYR A 1 100 ? 12.399 5.439 1.487 1.00 90.88 100 TYR A N 1
ATOM 825 C CA . TYR A 1 100 ? 13.375 4.463 0.978 1.00 90.88 100 TYR A CA 1
ATOM 826 C C . TYR A 1 100 ? 14.156 4.923 -0.257 1.00 90.88 100 TYR A C 1
ATOM 828 O O . TYR A 1 100 ? 15.330 4.576 -0.396 1.00 90.88 100 TYR A O 1
ATOM 836 N N . ALA A 1 101 ? 13.558 5.734 -1.126 1.00 88.00 101 ALA A N 1
ATOM 837 C CA . ALA A 1 101 ? 14.205 6.296 -2.302 1.00 88.00 101 ALA A CA 1
ATOM 838 C C . ALA A 1 101 ? 15.149 7.436 -1.889 1.00 88.00 101 ALA A C 1
ATOM 840 O O . ALA A 1 101 ? 14.740 8.580 -1.699 1.00 88.00 101 ALA A O 1
ATOM 841 N N . LYS A 1 102 ? 16.436 7.117 -1.710 1.00 81.06 102 LYS A N 1
ATOM 842 C CA . LYS A 1 102 ? 17.466 8.101 -1.322 1.00 81.06 102 LYS A CA 1
ATOM 843 C C . LYS A 1 102 ?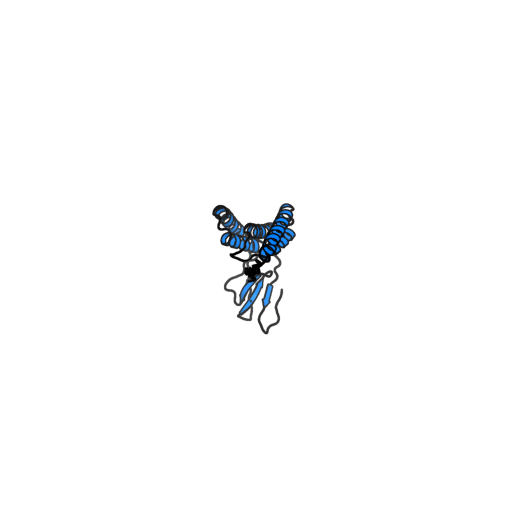 18.052 8.885 -2.494 1.00 81.06 102 LYS A C 1
ATOM 845 O O . LYS A 1 102 ? 18.744 9.873 -2.254 1.00 81.06 102 LYS A O 1
ATOM 850 N N . ASP A 1 103 ? 17.787 8.462 -3.729 1.00 84.00 103 ASP A N 1
ATOM 851 C CA . ASP A 1 103 ? 18.249 9.178 -4.915 1.00 84.00 103 ASP A CA 1
ATOM 852 C C . ASP A 1 103 ? 17.554 10.554 -5.010 1.00 84.00 103 ASP A C 1
ATOM 854 O O . ASP A 1 103 ? 16.316 10.617 -5.023 1.00 84.00 103 ASP A O 1
ATOM 858 N N . PRO A 1 104 ? 18.310 11.666 -5.086 1.00 82.88 104 PRO A N 1
ATOM 859 C CA . PRO A 1 104 ? 17.747 13.001 -5.268 1.00 82.88 104 PRO A CA 1
ATOM 860 C C . PRO A 1 104 ? 16.796 13.129 -6.466 1.00 82.88 104 PRO A C 1
ATOM 862 O O . PRO A 1 104 ? 15.869 13.940 -6.406 1.00 82.88 104 PRO A O 1
ATOM 865 N N . GLN A 1 105 ? 16.981 12.326 -7.520 1.00 80.19 105 GLN A N 1
ATOM 866 C CA . GLN A 1 105 ? 16.116 12.303 -8.700 1.00 80.19 105 GLN A CA 1
ATOM 867 C C . GLN A 1 105 ? 14.659 11.966 -8.345 1.00 80.19 105 GLN A C 1
ATOM 869 O O . GLN A 1 105 ? 13.730 12.501 -8.951 1.00 80.19 105 GLN A O 1
ATOM 874 N N . TYR A 1 106 ? 14.443 11.125 -7.333 1.00 82.69 106 TYR A N 1
ATOM 875 C CA . TYR A 1 106 ? 13.109 10.683 -6.930 1.00 82.69 106 TYR A CA 1
ATOM 876 C C . TYR A 1 106 ? 12.393 11.660 -5.994 1.00 82.69 106 TYR A C 1
ATOM 878 O O . TYR A 1 106 ? 11.163 11.665 -5.933 1.00 82.69 106 TYR A O 1
ATOM 886 N N . LYS A 1 107 ? 13.135 12.533 -5.303 1.00 81.75 107 LYS A N 1
ATOM 887 C CA . LYS A 1 107 ? 12.585 13.420 -4.269 1.00 81.75 107 LYS A CA 1
ATOM 888 C C . LYS A 1 107 ? 11.532 14.389 -4.812 1.00 81.75 107 LYS A C 1
ATOM 890 O O . LYS A 1 107 ? 10.460 14.520 -4.230 1.00 81.75 107 LYS A O 1
ATOM 895 N N . GLY A 1 108 ? 11.813 15.046 -5.939 1.00 86.06 108 GLY A N 1
ATOM 896 C CA . GLY A 1 108 ? 10.880 16.010 -6.535 1.00 86.06 108 GLY A CA 1
ATOM 897 C C . GLY A 1 108 ? 9.576 15.357 -7.005 1.00 86.06 108 GLY A C 1
ATOM 898 O O . GLY A 1 108 ? 8.491 15.860 -6.716 1.00 86.06 108 GLY A O 1
ATOM 899 N N . ALA A 1 109 ? 9.683 14.206 -7.675 1.00 85.00 109 ALA A N 1
ATOM 900 C CA . ALA A 1 109 ? 8.531 13.453 -8.166 1.00 85.00 109 ALA A CA 1
ATOM 901 C C . ALA A 1 109 ? 7.670 12.904 -7.017 1.00 85.00 109 ALA A C 1
ATOM 903 O O . ALA A 1 109 ? 6.448 13.053 -7.049 1.00 85.00 109 ALA A O 1
ATOM 904 N N . ALA A 1 110 ? 8.298 12.343 -5.977 1.00 90.75 110 ALA A N 1
ATOM 905 C CA . ALA A 1 110 ? 7.601 11.841 -4.796 1.00 90.75 110 ALA A CA 1
ATOM 906 C C . ALA A 1 110 ? 6.827 12.955 -4.084 1.00 90.75 110 ALA A C 1
ATOM 908 O O . ALA A 1 110 ? 5.630 12.822 -3.851 1.00 90.75 110 ALA A O 1
ATOM 909 N N . GLN A 1 111 ? 7.469 14.09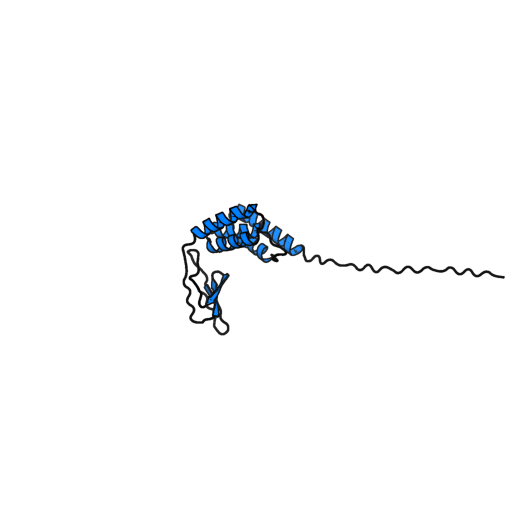4 -3.818 1.00 92.44 111 GLN A N 1
ATOM 910 C CA . GLN A 1 111 ? 6.835 15.213 -3.117 1.00 92.44 111 GLN A CA 1
ATOM 911 C C . GLN A 1 111 ? 5.671 15.820 -3.901 1.00 92.44 111 GLN A C 1
ATOM 913 O O . GLN A 1 111 ? 4.627 16.131 -3.321 1.00 92.44 111 GLN A O 1
ATOM 918 N N . ALA A 1 112 ? 5.825 15.969 -5.220 1.00 93.38 112 ALA A N 1
ATOM 919 C CA . ALA A 1 112 ? 4.747 16.437 -6.082 1.00 93.38 112 ALA A CA 1
ATOM 920 C C . ALA A 1 112 ? 3.552 15.475 -6.039 1.00 93.38 112 ALA A C 1
ATOM 922 O O . ALA A 1 112 ? 2.421 15.915 -5.826 1.00 93.38 112 ALA A O 1
ATOM 923 N N . LYS A 1 113 ? 3.812 14.168 -6.157 1.00 95.38 113 LYS A N 1
ATOM 924 C CA . LYS A 1 113 ? 2.776 13.134 -6.138 1.00 95.38 113 LYS A CA 1
ATOM 925 C C . LYS A 1 113 ? 2.072 13.036 -4.780 1.00 95.38 113 LYS A C 1
ATOM 927 O O . LYS A 1 113 ? 0.847 13.040 -4.733 1.00 95.38 113 LYS A O 1
ATOM 932 N N . ILE A 1 114 ? 2.817 13.058 -3.673 1.00 96.31 114 ILE A N 1
ATOM 933 C CA . ILE A 1 114 ? 2.272 13.106 -2.305 1.00 96.31 114 ILE A CA 1
ATOM 934 C C . ILE A 1 114 ? 1.330 14.302 -2.152 1.00 96.31 114 ILE A C 1
ATOM 936 O O . ILE A 1 114 ? 0.210 14.154 -1.669 1.00 96.31 114 ILE A O 1
ATOM 940 N N . LYS A 1 115 ? 1.755 15.496 -2.587 1.00 96.69 115 LYS A N 1
ATOM 941 C CA . LYS A 1 115 ? 0.934 16.710 -2.501 1.00 96.69 115 LYS A CA 1
ATOM 942 C C . LYS A 1 115 ? -0.353 16.592 -3.320 1.00 96.69 115 LYS A C 1
ATOM 944 O O . LYS A 1 115 ? -1.412 16.995 -2.840 1.00 96.69 115 LYS A O 1
ATOM 949 N N . GLU A 1 116 ? -0.252 16.067 -4.536 1.00 96.12 116 GLU A N 1
ATOM 950 C CA . GLU A 1 116 ? -1.376 15.857 -5.449 1.00 96.12 116 GLU A CA 1
ATOM 951 C C . GLU A 1 116 ? -2.422 14.912 -4.837 1.00 96.12 116 GLU A C 1
ATOM 953 O O . GLU A 1 116 ? -3.572 15.310 -4.642 1.00 96.12 116 GLU A O 1
ATOM 958 N N . VAL A 1 117 ? -2.001 13.702 -4.458 1.00 95.69 117 VAL A N 1
ATOM 959 C CA . VAL A 1 117 ? -2.869 12.644 -3.914 1.00 95.69 117 VAL A CA 1
ATOM 960 C C . VAL A 1 117 ? -3.491 13.091 -2.591 1.00 95.69 117 VAL A C 1
ATOM 962 O O . VAL A 1 117 ? -4.703 13.011 -2.398 1.00 95.69 117 VAL A O 1
ATOM 965 N N . LYS A 1 118 ? -2.691 13.686 -1.697 1.00 93.88 118 LYS A N 1
ATOM 966 C CA . LYS A 1 118 ? -3.176 14.237 -0.423 1.00 93.88 118 LYS A CA 1
ATOM 967 C C . LYS A 1 118 ? -4.244 15.314 -0.611 1.00 93.88 118 LYS A C 1
ATOM 969 O O . LYS A 1 118 ? -5.122 15.454 0.237 1.00 93.88 118 LYS A O 1
ATOM 974 N N . GLY A 1 119 ? -4.182 16.072 -1.707 1.00 93.19 119 GLY A N 1
ATOM 975 C CA . GLY A 1 119 ? -5.182 17.075 -2.065 1.00 93.19 119 GLY A CA 1
ATOM 976 C C . GLY A 1 119 ? -6.535 16.494 -2.491 1.00 93.19 119 GLY A C 1
ATOM 977 O O . GLY A 1 119 ? -7.534 17.212 -2.427 1.00 93.19 119 GLY A O 1
ATOM 978 N N . ARG A 1 120 ? -6.596 15.221 -2.901 1.00 93.44 120 ARG A N 1
ATOM 979 C CA . ARG A 1 120 ? -7.839 14.551 -3.317 1.00 93.44 120 ARG A CA 1
ATOM 980 C C . ARG A 1 120 ? -8.591 13.879 -2.171 1.00 93.44 120 ARG A C 1
ATOM 982 O O . ARG A 1 120 ? -9.807 13.733 -2.249 1.00 93.44 120 ARG A O 1
ATOM 989 N N . ILE A 1 121 ? -7.905 13.541 -1.081 1.00 92.19 121 ILE A N 1
ATOM 990 C CA . ILE A 1 121 ? -8.519 12.891 0.084 1.00 92.19 121 ILE A CA 1
ATOM 991 C C . ILE A 1 121 ? -9.406 13.894 0.837 1.00 92.19 121 ILE A C 1
ATOM 993 O O . ILE A 1 121 ? -8.919 14.874 1.410 1.00 92.19 121 ILE A O 1
ATOM 997 N N . ARG A 1 122 ? -10.722 13.644 0.843 1.00 89.19 122 ARG A N 1
ATOM 998 C CA . ARG A 1 122 ? -11.732 14.507 1.489 1.00 89.19 122 ARG A CA 1
ATOM 999 C C . ARG A 1 122 ? -12.650 13.788 2.477 1.00 89.19 122 ARG A C 1
ATOM 1001 O O . ARG A 1 122 ? -13.338 14.470 3.229 1.00 89.19 122 ARG A O 1
ATOM 1008 N N . ALA A 1 123 ? -12.675 12.457 2.477 1.00 89.75 123 ALA A N 1
ATOM 1009 C CA . ALA A 1 123 ? -13.547 11.677 3.346 1.00 89.75 123 ALA A CA 1
ATOM 1010 C C . ALA A 1 123 ? -12.821 11.234 4.622 1.00 89.75 123 ALA A C 1
ATOM 1012 O O . ALA A 1 123 ? -11.613 10.980 4.629 1.00 89.75 123 ALA A O 1
ATOM 1013 N N . PHE A 1 124 ? -13.578 11.166 5.711 1.00 91.69 124 PHE A N 1
ATOM 1014 C CA . PHE A 1 124 ? -13.117 10.710 7.011 1.00 91.69 124 PHE A CA 1
ATOM 1015 C C . PHE A 1 124 ? -14.223 9.912 7.697 1.00 91.69 124 PHE A C 1
ATOM 1017 O O . PHE A 1 124 ? -15.408 10.159 7.467 1.00 91.69 124 PHE A O 1
ATOM 1024 N N . VAL A 1 125 ? -13.822 8.970 8.542 1.00 92.31 125 VAL A N 1
ATOM 1025 C CA . VAL A 1 125 ? -14.707 8.202 9.410 1.00 92.31 125 VAL A CA 1
ATOM 1026 C C . VAL A 1 125 ? -14.299 8.423 10.861 1.00 92.31 125 VAL A C 1
ATOM 1028 O O . VAL A 1 125 ? -13.116 8.398 11.211 1.00 92.31 125 VAL A O 1
ATOM 1031 N N . GLU A 1 126 ? -15.290 8.673 11.706 1.00 94.31 126 GLU A N 1
ATOM 1032 C CA . GLU A 1 126 ? -15.120 8.680 13.151 1.00 94.31 126 GLU A CA 1
ATOM 1033 C C . GLU A 1 126 ? -15.436 7.278 13.675 1.00 94.31 126 GLU A C 1
ATOM 1035 O O . GLU A 1 126 ? -16.490 6.718 13.373 1.00 94.31 126 GLU A O 1
ATOM 1040 N N . ILE A 1 127 ? -14.493 6.688 14.410 1.00 94.56 127 ILE A N 1
ATOM 1041 C CA . ILE A 1 127 ? -14.619 5.336 14.955 1.00 94.56 127 ILE A CA 1
ATOM 1042 C C . ILE A 1 127 ? -14.613 5.451 16.474 1.00 94.56 127 ILE A C 1
ATOM 1044 O O . ILE A 1 127 ? -13.597 5.798 17.078 1.00 94.56 127 ILE A O 1
ATOM 1048 N N . THR A 1 128 ? -15.744 5.123 17.087 1.00 94.00 128 THR A N 1
ATOM 1049 C CA . THR A 1 128 ? -15.890 5.046 18.540 1.00 94.00 128 THR A CA 1
ATOM 1050 C C . THR A 1 128 ? -15.930 3.582 18.954 1.00 94.00 128 THR A C 1
ATOM 1052 O O . THR A 1 128 ? -16.688 2.793 18.395 1.00 94.00 128 THR A O 1
ATOM 1055 N N . VAL A 1 129 ? -15.097 3.214 19.925 1.00 95.44 129 VAL A N 1
ATOM 1056 C CA . VAL A 1 129 ? -15.047 1.859 20.482 1.00 95.44 129 VAL A CA 1
ATOM 1057 C C . VAL A 1 129 ? -15.240 1.963 21.985 1.00 95.44 129 VAL A C 1
ATOM 1059 O O . VAL A 1 129 ? -14.477 2.657 22.651 1.00 95.44 129 VAL A O 1
ATOM 1062 N N . ASP A 1 130 ? -16.225 1.240 22.516 1.00 93.31 130 ASP A N 1
ATOM 1063 C CA . ASP A 1 130 ? -16.587 1.294 23.940 1.00 93.31 130 ASP A CA 1
ATOM 1064 C C . ASP A 1 130 ? -15.460 0.819 24.869 1.00 93.31 130 ASP A C 1
ATOM 1066 O O . ASP A 1 130 ? -15.391 1.202 26.034 1.00 93.31 130 ASP A O 1
ATOM 1070 N N . GLN A 1 131 ? -14.586 -0.055 24.368 1.00 95.44 131 GLN A N 1
ATOM 1071 C CA . GLN A 1 131 ? -13.457 -0.602 25.111 1.00 95.44 131 GLN A CA 1
ATOM 1072 C C . GLN A 1 131 ? -12.164 0.108 24.718 1.00 95.44 131 GLN A C 1
ATOM 1074 O O . GLN A 1 131 ? -11.740 0.011 23.569 1.00 95.44 131 GLN A O 1
ATOM 1079 N N . GLU A 1 132 ? -11.496 0.744 25.678 1.00 95.88 132 GLU A N 1
ATOM 1080 C CA . GLU A 1 132 ? -10.162 1.334 25.508 1.00 95.88 132 GLU A CA 1
ATOM 1081 C C . GLU A 1 132 ? -9.093 0.254 25.264 1.00 95.88 132 GLU A C 1
ATOM 1083 O O . GLU A 1 132 ? -9.196 -0.869 25.762 1.00 95.88 132 GLU A O 1
ATOM 1088 N N . GLY A 1 133 ? -8.057 0.564 24.488 1.00 96.25 133 GLY A N 1
ATOM 1089 C CA . GLY A 1 133 ? -6.959 -0.341 24.152 1.00 96.25 133 GLY A CA 1
ATOM 1090 C C . GLY A 1 133 ? -7.342 -1.479 23.201 1.00 96.25 133 GLY A C 1
ATOM 1091 O O . GLY A 1 133 ? -6.631 -2.482 23.144 1.00 96.25 133 GLY A O 1
ATOM 1092 N N . ALA A 1 134 ? -8.468 -1.379 22.490 1.00 97.38 134 ALA A N 1
ATOM 1093 C CA . ALA A 1 134 ? -8.824 -2.316 21.429 1.00 97.38 134 ALA A CA 1
ATOM 1094 C C . ALA A 1 134 ? -8.065 -1.956 20.148 1.00 97.38 134 ALA A C 1
ATOM 1096 O O . ALA A 1 134 ? -8.006 -0.792 19.765 1.00 97.38 134 ALA A O 1
ATOM 1097 N N . GLU A 1 135 ? -7.475 -2.942 19.483 1.00 97.69 135 GLU A N 1
ATOM 1098 C CA . GLU A 1 135 ? -6.801 -2.763 18.201 1.00 97.69 135 GLU A CA 1
ATOM 1099 C C . GLU A 1 135 ? -7.832 -2.502 17.100 1.00 97.69 135 GLU A C 1
ATOM 1101 O O . GLU A 1 135 ? -8.758 -3.292 16.917 1.00 97.69 135 GLU A O 1
ATOM 1106 N N . VAL A 1 136 ? -7.651 -1.405 16.365 1.00 97.31 136 VAL A N 1
ATOM 1107 C CA . VAL A 1 136 ? -8.519 -0.985 15.262 1.00 97.31 136 VAL A CA 1
ATOM 1108 C C . VAL A 1 136 ? -7.779 -1.185 13.944 1.00 97.31 136 VAL A C 1
ATOM 1110 O O . VAL A 1 136 ? -6.694 -0.635 13.733 1.00 97.31 136 VAL A O 1
ATOM 1113 N N . VAL A 1 137 ? -8.377 -1.971 13.054 1.00 95.88 137 VAL A N 1
ATOM 1114 C CA . VAL A 1 137 ? -7.860 -2.301 11.725 1.00 95.88 137 VAL A CA 1
ATOM 1115 C C . VAL A 1 137 ? -8.897 -1.885 10.686 1.00 95.88 137 VAL A C 1
ATOM 1117 O O . VAL A 1 137 ? -10.049 -2.294 10.778 1.00 95.88 137 VAL A O 1
ATOM 1120 N N . LEU A 1 138 ? -8.500 -1.091 9.698 1.00 94.06 138 LEU A N 1
ATOM 1121 C CA . LEU A 1 138 ? -9.356 -0.640 8.604 1.00 94.06 138 LEU A CA 1
ATOM 1122 C C . LEU A 1 138 ? -8.752 -1.104 7.280 1.00 94.06 138 LEU A C 1
ATOM 1124 O O . LEU A 1 138 ? -7.571 -0.883 7.030 1.00 94.06 138 LEU A O 1
ATOM 1128 N N . ASP A 1 139 ? -9.540 -1.804 6.467 1.00 90.88 139 ASP A N 1
ATOM 1129 C CA . ASP A 1 139 ? -9.122 -2.379 5.178 1.00 90.88 139 ASP A CA 1
ATOM 1130 C C . ASP A 1 139 ? -7.874 -3.273 5.271 1.00 90.88 139 ASP A C 1
ATOM 1132 O O . ASP A 1 139 ? -7.039 -3.339 4.371 1.00 90.88 139 ASP A O 1
ATOM 1136 N N . GLY A 1 140 ? -7.743 -3.982 6.396 1.00 89.25 140 GLY A N 1
ATOM 1137 C CA . GLY A 1 140 ? -6.599 -4.847 6.689 1.00 89.25 140 GLY A CA 1
ATOM 1138 C C . GLY A 1 140 ? -5.363 -4.114 7.222 1.00 89.25 140 GLY A C 1
ATOM 1139 O O . GLY A 1 140 ? -4.402 -4.775 7.614 1.00 89.25 140 GLY A O 1
ATOM 1140 N N . GLU A 1 141 ? -5.388 -2.782 7.306 1.00 86.81 141 GLU A N 1
ATOM 1141 C CA . GLU A 1 141 ? -4.313 -1.970 7.871 1.00 86.81 141 GLU A CA 1
ATOM 1142 C C . GLU A 1 141 ? -4.604 -1.574 9.324 1.00 86.81 141 GLU A C 1
ATOM 1144 O O . GLU A 1 141 ? -5.682 -1.085 9.660 1.00 86.81 141 GLU A O 1
ATOM 1149 N N . LYS A 1 142 ? -3.630 -1.771 10.219 1.00 93.88 142 LYS A N 1
ATOM 1150 C CA . LYS A 1 142 ? -3.748 -1.345 11.616 1.00 93.88 142 LYS A CA 1
ATOM 1151 C C . LYS A 1 142 ? -3.654 0.176 11.711 1.00 93.88 142 LYS A C 1
ATOM 1153 O O . LYS A 1 142 ? -2.588 0.740 11.484 1.00 93.88 142 LYS A O 1
ATOM 1158 N N . ILE A 1 143 ? -4.733 0.809 12.159 1.00 93.50 143 ILE A N 1
ATOM 1159 C CA . ILE A 1 143 ? -4.797 2.261 12.347 1.00 93.50 143 ILE A CA 1
ATOM 1160 C C . ILE A 1 143 ? -4.303 2.670 13.738 1.00 93.50 143 ILE A C 1
ATOM 1162 O O . ILE A 1 143 ? -3.700 3.728 13.896 1.00 93.50 143 ILE A O 1
ATOM 1166 N N . GLY A 1 144 ? -4.517 1.830 14.754 1.00 94.88 144 GLY A N 1
ATOM 1167 C CA . GLY A 1 144 ? -4.076 2.127 16.115 1.00 94.88 144 GLY A CA 1
ATOM 1168 C C . GLY A 1 144 ? -4.828 1.339 17.178 1.00 94.88 144 GLY A C 1
ATOM 1169 O O . GLY A 1 144 ? -5.300 0.228 16.929 1.00 94.88 144 GLY A O 1
ATOM 1170 N N . PHE A 1 145 ? -4.919 1.928 18.367 1.00 96.81 145 PHE A N 1
ATOM 1171 C CA . PHE A 1 145 ? -5.716 1.420 19.478 1.00 96.81 145 PHE A CA 1
ATOM 1172 C C . PHE A 1 145 ? -6.762 2.460 19.888 1.00 96.81 145 PHE A C 1
ATOM 1174 O O . PHE A 1 145 ? -6.512 3.655 19.765 1.00 96.81 145 PHE A O 1
ATOM 1181 N N . SER A 1 146 ? -7.926 2.016 20.355 1.00 96.19 146 SER A N 1
ATOM 1182 C CA . SER A 1 146 ? -8.970 2.902 20.874 1.00 96.19 146 SER A CA 1
ATOM 1183 C C . SER A 1 146 ? -8.580 3.539 22.223 1.00 96.19 146 SER A C 1
ATOM 1185 O O . SER A 1 146 ? -7.913 2.882 23.024 1.00 96.19 146 SER A O 1
ATOM 1187 N N . PRO A 1 147 ? -9.048 4.762 22.534 1.00 96.00 147 PRO A N 1
ATOM 1188 C CA . PRO A 1 147 ? -9.662 5.715 21.609 1.00 96.00 147 PRO A CA 1
ATOM 1189 C C . PRO A 1 147 ? -8.641 6.236 20.585 1.00 96.00 147 PRO A C 1
ATOM 1191 O O . PRO A 1 147 ? -7.472 6.436 20.902 1.00 96.00 147 PRO A O 1
ATOM 1194 N N . LEU A 1 148 ? -9.092 6.465 19.350 1.00 95.12 148 LEU A N 1
ATOM 1195 C CA . LEU A 1 148 ? -8.250 7.063 18.313 1.00 95.12 148 LEU A CA 1
ATOM 1196 C C . LEU A 1 148 ? -8.145 8.581 18.525 1.00 95.12 148 LEU A C 1
ATOM 1198 O O . LEU A 1 148 ? -9.125 9.231 18.878 1.00 95.12 148 LEU A O 1
ATOM 1202 N N . GLU A 1 149 ? -6.963 9.151 18.278 1.00 92.06 149 GLU A N 1
ATOM 1203 C CA . GLU A 1 149 ? -6.685 10.579 18.519 1.00 92.06 149 GLU A CA 1
ATOM 1204 C C . GLU A 1 149 ? -7.378 11.523 17.521 1.00 92.06 149 GLU A C 1
ATOM 1206 O O . GLU A 1 149 ? -7.556 12.709 17.802 1.00 92.06 149 GLU A O 1
ATOM 1211 N N . ALA A 1 150 ? -7.745 11.022 16.339 1.00 91.25 150 ALA A N 1
ATOM 1212 C CA . ALA A 1 150 ? -8.371 11.800 15.278 1.00 91.25 150 ALA A CA 1
ATOM 1213 C C . ALA A 1 150 ? -9.224 10.911 14.354 1.00 91.25 150 ALA A C 1
ATOM 1215 O O . ALA A 1 150 ? -8.978 9.703 14.271 1.00 91.25 150 ALA A O 1
ATOM 1216 N N . PRO A 1 151 ? -10.178 11.498 13.602 1.00 92.69 151 PRO A N 1
ATOM 1217 C CA . PRO A 1 151 ? -10.889 10.795 12.540 1.00 92.69 151 PRO A CA 1
ATOM 1218 C C . PRO A 1 151 ? -9.936 10.185 11.509 1.00 92.69 151 PRO A C 1
A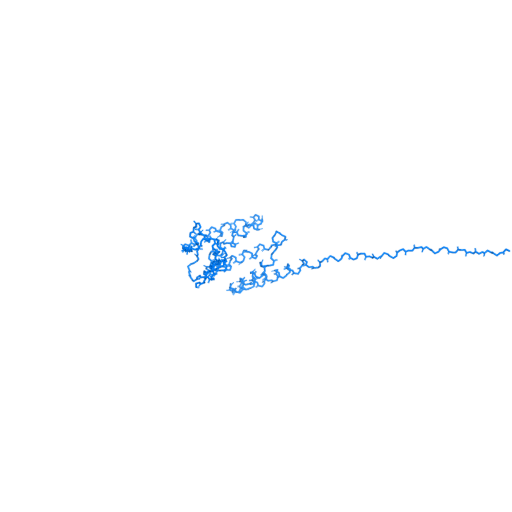TOM 1220 O O . PRO A 1 151 ? -8.935 10.794 11.113 1.00 92.69 151 PRO A O 1
ATOM 1223 N N . VAL A 1 152 ? -10.281 8.992 11.033 1.00 93.25 152 VAL A N 1
ATOM 1224 C CA . VAL A 1 152 ? -9.467 8.240 10.078 1.00 93.25 152 VAL A CA 1
ATOM 1225 C C . VAL A 1 152 ? -9.831 8.682 8.670 1.00 93.25 152 VAL A C 1
ATOM 1227 O O . VAL A 1 152 ? -11.001 8.673 8.292 1.00 93.25 152 VAL A O 1
ATOM 1230 N N . LYS A 1 153 ? -8.837 9.091 7.879 1.00 92.50 153 LYS A N 1
ATOM 1231 C CA . LYS A 1 153 ? -9.048 9.428 6.467 1.00 92.50 153 LYS A CA 1
ATOM 1232 C C . LYS A 1 153 ? -9.305 8.163 5.666 1.00 92.50 153 LYS A C 1
ATOM 1234 O O . LYS A 1 153 ? -8.564 7.196 5.802 1.00 92.50 153 LYS A O 1
ATOM 1239 N N . VAL A 1 154 ? -10.308 8.215 4.802 1.00 92.06 154 VAL A N 1
ATOM 1240 C CA . VAL A 1 154 ? -10.720 7.089 3.961 1.00 92.06 154 VAL A CA 1
ATOM 1241 C C . VAL A 1 154 ? -10.968 7.562 2.538 1.00 92.06 154 VAL A C 1
ATOM 1243 O O . VAL A 1 154 ? -11.172 8.754 2.282 1.00 92.06 154 VAL A O 1
ATOM 1246 N N . THR A 1 155 ? -10.944 6.631 1.597 1.00 87.50 155 THR A N 1
ATOM 1247 C CA . THR A 1 155 ? -11.549 6.865 0.288 1.00 87.50 155 THR A CA 1
ATOM 1248 C C . THR A 1 155 ? -13.072 6.763 0.404 1.00 87.50 155 THR A C 1
ATOM 1250 O O . THR A 1 155 ? -13.584 6.156 1.333 1.00 87.50 155 THR A O 1
ATOM 1253 N N . PRO A 1 156 ? -13.867 7.427 -0.447 1.00 84.38 156 PRO A N 1
ATOM 1254 C CA . PRO A 1 156 ? -15.307 7.192 -0.446 1.00 84.38 156 PRO A CA 1
ATOM 1255 C C . PRO A 1 156 ? -15.610 5.777 -0.950 1.00 84.38 156 PRO A C 1
ATOM 1257 O O . PRO A 1 156 ? -15.258 5.438 -2.079 1.00 84.38 156 PRO A O 1
ATOM 1260 N N . GLY A 1 157 ? -16.298 4.960 -0.156 1.00 84.44 157 GLY A N 1
ATOM 1261 C CA . GLY A 1 157 ? -16.627 3.604 -0.579 1.00 84.44 157 GLY A CA 1
ATOM 1262 C C . GLY A 1 157 ? -17.030 2.678 0.558 1.00 84.44 157 GLY A C 1
ATOM 1263 O O . GLY A 1 157 ? -17.380 3.111 1.655 1.00 84.44 157 GLY A O 1
ATOM 1264 N N . LYS A 1 158 ? -17.016 1.377 0.254 1.00 86.94 158 LYS A N 1
ATOM 1265 C CA . LYS A 1 158 ? -17.149 0.322 1.258 1.00 86.94 158 LYS A CA 1
ATOM 1266 C C . LYS A 1 158 ? -15.781 0.056 1.871 1.00 86.94 158 LYS A C 1
ATOM 1268 O O . LYS A 1 158 ? -14.833 -0.171 1.127 1.00 86.94 158 LYS A O 1
ATOM 1273 N N . HIS A 1 159 ? -15.742 0.009 3.194 1.00 91.88 159 HIS A N 1
ATOM 1274 C CA . HIS A 1 159 ? -14.559 -0.318 3.979 1.00 91.88 159 HIS A CA 1
ATOM 1275 C C . HIS A 1 159 ? -14.865 -1.487 4.900 1.00 91.88 159 HIS A C 1
ATOM 1277 O O . HIS A 1 159 ? -16.023 -1.686 5.272 1.00 91.88 159 HIS A O 1
ATOM 1283 N N . VAL A 1 160 ? -13.831 -2.238 5.266 1.00 94.12 160 VAL A N 1
ATOM 1284 C CA . VAL A 1 160 ? -13.943 -3.319 6.249 1.00 94.12 160 VAL A CA 1
ATOM 1285 C C . VAL A 1 160 ? -13.247 -2.879 7.526 1.00 94.12 160 VAL A C 1
ATOM 1287 O O . VAL A 1 160 ? -12.024 -2.732 7.559 1.00 94.12 160 VAL A O 1
ATOM 1290 N N . LEU A 1 161 ? -14.031 -2.665 8.580 1.00 96.12 161 LEU A N 1
ATOM 1291 C CA . LEU A 1 161 ? -13.530 -2.338 9.908 1.00 96.12 161 LEU A CA 1
ATOM 1292 C C . LEU A 1 161 ? -13.460 -3.609 10.750 1.00 96.12 161 LEU A C 1
ATOM 1294 O O . LEU A 1 161 ? -14.465 -4.287 10.936 1.00 96.12 161 LEU A O 1
ATOM 1298 N N . VAL A 1 162 ? -12.288 -3.890 11.312 1.00 97.38 162 VAL A N 1
ATOM 1299 C CA . VAL A 1 162 ? -12.065 -4.985 12.255 1.00 97.38 162 VAL A CA 1
ATOM 1300 C C . VAL A 1 162 ? -11.553 -4.414 13.572 1.00 97.38 162 VAL A C 1
ATOM 1302 O O . VAL A 1 162 ? -10.568 -3.676 13.598 1.00 97.38 162 VAL A O 1
ATOM 1305 N N . VAL A 1 163 ? -12.191 -4.786 14.683 1.00 97.31 163 VAL A N 1
ATOM 1306 C CA . VAL A 1 163 ? -11.764 -4.384 16.032 1.00 97.31 163 VAL A CA 1
ATOM 1307 C C . VAL A 1 163 ? -11.468 -5.621 16.872 1.00 97.31 163 VAL A C 1
ATOM 1309 O O . VAL A 1 163 ? -12.283 -6.544 16.954 1.00 97.31 163 VAL A O 1
ATOM 1312 N N . LYS A 1 164 ? -10.286 -5.648 17.498 1.00 97.44 164 LYS A N 1
ATOM 1313 C CA . LYS A 1 164 ? -9.785 -6.791 18.272 1.00 97.44 164 LYS A CA 1
ATOM 1314 C C . LYS A 1 164 ? -9.381 -6.373 19.678 1.00 97.44 164 LYS A C 1
ATOM 1316 O O . LYS A 1 164 ? -8.635 -5.418 19.869 1.00 97.44 164 LYS A O 1
ATOM 1321 N N . LYS A 1 165 ? -9.809 -7.137 20.681 1.00 96.69 165 LYS A N 1
ATOM 1322 C CA . LYS A 1 165 ? -9.352 -6.986 22.067 1.00 96.69 165 LYS A CA 1
ATOM 1323 C C . LYS A 1 165 ? -9.327 -8.350 22.741 1.00 96.69 165 LYS A C 1
ATOM 1325 O O . LYS A 1 165 ? -10.296 -9.100 22.662 1.00 96.69 165 LYS A O 1
ATOM 1330 N N . THR A 1 166 ? -8.227 -8.674 23.416 1.00 95.56 166 THR A N 1
ATOM 1331 C CA . THR A 1 166 ? -8.115 -9.926 24.174 1.00 95.56 166 THR A CA 1
ATOM 1332 C C . THR A 1 166 ? -9.251 -10.031 25.190 1.00 95.56 166 THR A C 1
ATOM 1334 O O . THR A 1 166 ? -9.480 -9.101 25.961 1.00 95.56 166 THR A O 1
ATOM 1337 N N . GLY A 1 167 ? -9.953 -11.165 25.187 1.00 95.25 167 GLY A N 1
ATOM 1338 C CA . GLY A 1 167 ? -11.102 -11.410 26.065 1.00 95.25 167 GLY A CA 1
ATOM 1339 C C . GLY A 1 167 ? -12.452 -10.935 25.516 1.00 95.25 167 GLY A C 1
ATOM 1340 O O . GLY A 1 167 ? -13.458 -11.136 26.187 1.00 95.25 167 GLY A O 1
ATOM 1341 N N . PHE A 1 168 ? -12.497 -10.360 24.310 1.00 94.38 168 PHE A N 1
ATOM 1342 C CA . PHE A 1 168 ? -13.732 -9.949 23.639 1.00 94.38 168 PHE A CA 1
ATOM 1343 C C . PHE A 1 168 ? -13.878 -10.656 22.283 1.00 94.38 168 PHE A C 1
ATOM 1345 O O . PHE A 1 168 ? -12.867 -10.961 21.642 1.00 94.38 168 PHE A O 1
ATOM 1352 N N . PRO A 1 169 ? -15.115 -10.909 21.814 1.00 94.88 169 PRO A N 1
ATOM 1353 C CA . PRO A 1 169 ? -15.349 -11.301 20.429 1.00 94.88 169 PRO A CA 1
ATOM 1354 C C . PRO A 1 169 ? -14.807 -10.241 19.464 1.00 94.88 169 PRO A C 1
ATOM 1356 O O . PRO A 1 169 ? -14.911 -9.043 19.729 1.00 94.88 169 PRO A O 1
ATOM 1359 N N . GLN A 1 170 ? -14.246 -10.683 18.338 1.00 94.88 170 GLN A N 1
ATOM 1360 C CA . GLN A 1 170 ? -13.868 -9.775 17.258 1.00 94.88 170 GLN A CA 1
ATOM 1361 C C . GLN A 1 170 ? -15.125 -9.122 16.676 1.00 94.88 170 GLN A C 1
ATOM 1363 O O . GLN A 1 170 ? -16.111 -9.806 16.403 1.00 94.88 170 GLN A O 1
ATOM 1368 N N . PHE A 1 171 ? -15.059 -7.811 16.458 1.00 96.31 171 PHE A N 1
ATOM 1369 C CA . PHE A 1 171 ? -16.048 -7.084 15.671 1.00 96.31 171 PHE A CA 1
ATOM 1370 C C . PHE A 1 171 ? -15.560 -6.950 14.224 1.00 96.31 171 PHE A C 1
ATOM 1372 O O . PHE A 1 171 ? -14.381 -6.663 14.001 1.00 96.31 171 PHE A O 1
ATOM 1379 N N . GLU A 1 172 ? -16.468 -7.142 13.268 1.00 95.75 172 GLU A N 1
ATOM 1380 C CA . GLU A 1 172 ? -16.252 -6.955 11.831 1.00 95.75 172 GLU A CA 1
ATOM 1381 C C . GLU A 1 172 ? -17.535 -6.393 11.198 1.00 95.75 172 GLU A C 1
ATOM 1383 O O . GLU A 1 172 ? -18.629 -6.856 11.530 1.00 95.75 172 GLU A O 1
ATOM 1388 N N . SER A 1 173 ? -17.398 -5.365 10.353 1.00 91.94 173 SER A N 1
ATOM 1389 C CA . SER A 1 173 ? -18.509 -4.655 9.691 1.00 91.94 173 SER A CA 1
ATOM 1390 C C . SER A 1 173 ? -18.967 -5.286 8.382 1.00 91.94 173 SER A C 1
ATOM 1392 O O . SER A 1 173 ? -18.065 -5.680 7.608 1.00 91.94 173 SER A O 1
#

Foldseek 3Di:
DDDDDDDDDDDDDPPPPPPPPPPPPPVVLQVQLVVLQVVLVVCVVVVVLVSSLVSLVVSVVSADPPVDDDLVSLQSNLVSCVSVQWLVSNLVSLVVSCVNVPDPVVNVVSVVSNVVSVVPFDDWAQDADPDFQKFKAKQNHTPDTPPDPDTHTGGPDDIWIWIGDPPDDIDID

Secondary structure (DSSP, 8-state):
-----------------------GGGTHHHHHHHHHHHHHHHHHHTT-HHHHHHHHHHHHTT-BTTTB--HHHHHHHHHHHHHTT-HHHHHHHHHHHHHH--SHHHHHHHHHHHHHHHHH--EEE----SSTT-EEEETTEEEEESSPSSPEEE-SS---EEEE-TTSPPEE-